Protein AF-W7QRV4-F1 (afdb_monomer_lite)

Secondary structure (DSSP, 8-state):
--TT-B---EEE--STT-GGGTTSEEEEEEE-SS-EEEEEEEEEEEETTEEEEEEEEEEEPP---TTEEEEES-EEETTEEETTEEEEEE--SSSEEEEEEEEEEEETTTTEEEEE--TTEEEE-TTTT-

Foldseek 3Di:
DPPQKDWDDKDALAVVVDPVCRRQWMWTWIDGPPFIKIFIWGFPQDDPNDTDIDTQEIDGDDDADPQKDKDAQAKDALPHTDRQKIAIFGNDLDQWTQGDQWMWGADPVRSYIDIDDSPRMTGGPPPHPD

Radius of gyration: 14.72 Å; chains: 1; bounding box: 38×27×38 Å

Sequence (130 aa):
MFAGYTSKTGACIAHELGREKFCDISISDLRSSDESWILVSKSTGITEKKAQWIVTDQIPYPDVKNGENLHLGSCRINGKFVHTLSAVVSEIDAEWLPAVRWAANVDLSTGTISTINAKGVECLNEGWGI

Organism: NCBI:txid1328313

Structure (mmCIF, N/CA/C/O backbone):
data_AF-W7QRV4-F1
#
_entry.id   AF-W7QRV4-F1
#
loop_
_atom_site.group_PDB
_atom_site.id
_atom_site.type_symbol
_atom_site.label_atom_id
_atom_site.label_alt_id
_atom_site.label_comp_id
_atom_site.label_asym_id
_atom_site.label_entity_id
_atom_site.label_seq_id
_atom_site.pdbx_PDB_ins_code
_atom_site.Cartn_x
_atom_site.Cartn_y
_atom_site.Cartn_z
_atom_site.occupancy
_atom_site.B_iso_or_equiv
_atom_site.auth_seq_id
_atom_site.auth_comp_id
_atom_site.auth_asym_id
_atom_site.auth_atom_id
_atom_site.pdbx_PDB_model_num
ATOM 1 N N . MET A 1 1 ? -3.436 9.493 19.958 1.00 47.09 1 MET A N 1
ATOM 2 C CA . MET A 1 1 ? -2.672 10.339 19.017 1.00 47.09 1 MET A CA 1
ATOM 3 C C . MET A 1 1 ? -1.207 10.026 19.259 1.00 47.09 1 MET A C 1
ATOM 5 O O . MET A 1 1 ? -0.739 10.280 20.361 1.00 47.09 1 MET A O 1
ATOM 9 N N . PHE A 1 2 ? -0.537 9.354 18.323 1.00 55.97 2 PHE A N 1
ATOM 10 C CA . PHE A 1 2 ? 0.880 9.013 18.470 1.00 55.97 2 PHE A CA 1
ATOM 11 C C . PHE A 1 2 ? 1.700 10.293 18.269 1.00 55.97 2 PHE A C 1
ATOM 13 O O . PHE A 1 2 ? 1.713 10.851 17.173 1.00 55.97 2 PHE A O 1
ATOM 20 N N . ALA A 1 3 ? 2.300 10.823 19.336 1.00 67.12 3 ALA A N 1
ATOM 21 C CA . ALA A 1 3 ? 3.135 12.017 19.240 1.00 67.12 3 ALA A CA 1
ATOM 22 C C . ALA A 1 3 ? 4.337 11.733 18.323 1.00 67.12 3 ALA A C 1
ATOM 24 O O . ALA A 1 3 ? 4.961 10.683 18.439 1.00 67.12 3 ALA A O 1
ATOM 25 N N . GLY A 1 4 ? 4.633 12.649 17.397 1.00 77.75 4 GLY A N 1
ATOM 26 C CA . GLY A 1 4 ? 5.752 12.514 16.454 1.00 77.75 4 GLY A CA 1
ATOM 27 C C . GLY A 1 4 ? 5.460 11.713 15.179 1.00 77.75 4 GLY A C 1
ATOM 28 O O . GLY A 1 4 ? 6.347 11.600 14.338 1.00 77.75 4 GLY A O 1
ATOM 29 N N . TYR A 1 5 ? 4.235 11.208 14.994 1.00 80.31 5 TYR A N 1
ATOM 30 C CA . TYR A 1 5 ? 3.827 10.527 13.764 1.00 80.31 5 TYR A CA 1
ATOM 31 C C . TYR A 1 5 ? 2.924 11.397 12.886 1.00 80.31 5 TYR A C 1
ATOM 33 O O . TYR A 1 5 ? 2.063 12.132 13.373 1.00 80.31 5 TYR A O 1
ATOM 41 N N . THR A 1 6 ? 3.090 11.266 11.572 1.00 84.81 6 THR A N 1
ATOM 42 C CA . THR A 1 6 ? 2.285 11.934 10.545 1.00 84.81 6 THR A CA 1
ATOM 43 C C . THR A 1 6 ? 1.846 10.926 9.491 1.00 84.81 6 THR A C 1
ATOM 45 O O . THR A 1 6 ? 2.636 10.080 9.078 1.00 84.81 6 THR A O 1
ATOM 48 N N . SER A 1 7 ? 0.591 11.005 9.056 1.00 80.56 7 SER A N 1
ATOM 49 C CA . SER A 1 7 ? 0.148 10.327 7.835 1.00 80.56 7 SER A CA 1
ATOM 50 C C . SER A 1 7 ? 0.279 11.305 6.675 1.00 80.56 7 SER A C 1
ATOM 52 O O . SER A 1 7 ? -0.054 12.483 6.835 1.00 80.56 7 SER A O 1
ATOM 54 N N . LYS A 1 8 ? 0.813 10.849 5.542 1.00 79.06 8 LYS A N 1
ATOM 55 C CA . LYS A 1 8 ? 1.019 11.676 4.345 1.00 79.06 8 LYS A CA 1
ATOM 56 C C . LYS A 1 8 ? 0.117 11.249 3.194 1.00 79.06 8 LYS A C 1
ATOM 58 O O . LYS A 1 8 ? -0.331 12.107 2.440 1.00 79.06 8 LYS A O 1
ATOM 63 N N . THR A 1 9 ? -0.177 9.959 3.100 1.00 84.94 9 THR A N 1
ATOM 64 C CA . THR A 1 9 ? -0.963 9.357 2.030 1.00 84.94 9 THR A CA 1
ATOM 65 C C . THR A 1 9 ? -1.923 8.329 2.620 1.00 84.94 9 THR A C 1
ATOM 67 O O . THR A 1 9 ? -1.566 7.517 3.474 1.00 84.94 9 THR A O 1
ATOM 70 N N . GLY A 1 10 ? -3.158 8.330 2.134 1.00 88.69 10 GLY A N 1
ATOM 71 C CA . GLY A 1 10 ? -4.150 7.328 2.489 1.00 88.69 10 GLY A CA 1
ATOM 72 C C . GLY A 1 10 ? -5.195 7.192 1.398 1.00 88.69 10 GLY A C 1
ATOM 73 O O . GLY A 1 10 ? -5.475 8.148 0.679 1.00 88.69 10 GLY A O 1
ATOM 74 N N . ALA A 1 11 ? -5.762 5.998 1.284 1.00 89.38 11 ALA A N 1
ATOM 75 C CA . ALA A 1 11 ? -6.797 5.682 0.317 1.00 89.38 11 ALA A CA 1
ATOM 76 C C . ALA A 1 11 ? -7.904 4.857 0.975 1.00 89.38 11 ALA A C 1
ATOM 78 O O . ALA A 1 11 ? -7.651 3.947 1.770 1.00 89.38 11 ALA A O 1
ATOM 79 N N . CYS A 1 12 ? -9.148 5.163 0.618 1.00 89.44 12 CYS A N 1
ATOM 80 C CA . CYS A 1 12 ? -10.272 4.295 0.932 1.00 89.44 12 CYS A CA 1
ATOM 81 C C . CYS A 1 12 ? -10.328 3.134 -0.055 1.00 89.44 12 CYS A C 1
ATOM 83 O O . CYS A 1 12 ? -10.292 3.345 -1.268 1.00 89.44 12 CYS A O 1
ATOM 85 N N . ILE A 1 13 ? -10.545 1.920 0.446 1.00 85.75 13 ILE A N 1
ATOM 86 C CA . ILE A 1 13 ? -10.813 0.760 -0.404 1.00 85.75 13 ILE A CA 1
ATOM 87 C C . ILE A 1 13 ? -12.315 0.735 -0.685 1.00 85.75 13 ILE A C 1
ATOM 89 O O . ILE A 1 13 ? -13.108 0.109 0.016 1.00 85.75 13 ILE A O 1
ATOM 93 N N . ALA A 1 14 ? -12.720 1.541 -1.662 1.00 66.88 14 ALA A N 1
ATOM 94 C CA . ALA A 1 14 ? -14.095 2.016 -1.752 1.00 66.88 14 ALA A CA 1
ATOM 95 C C . ALA A 1 14 ? -14.998 1.184 -2.682 1.00 66.88 14 ALA A C 1
ATOM 97 O O . ALA A 1 14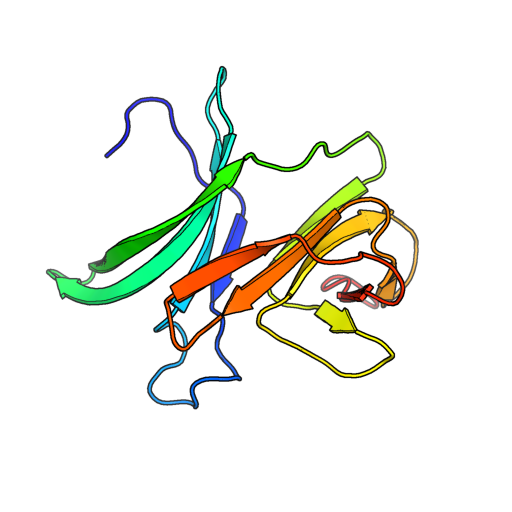 ? -16.207 1.112 -2.473 1.00 66.88 14 ALA A O 1
ATOM 98 N N . HIS A 1 15 ? -14.437 0.558 -3.719 1.00 66.12 15 HIS A N 1
ATOM 99 C CA . HIS A 1 15 ? -15.224 -0.130 -4.753 1.00 66.12 15 HIS A CA 1
ATOM 100 C C . HIS A 1 15 ? -15.547 -1.591 -4.438 1.00 66.12 15 HIS A C 1
ATOM 102 O O . HIS A 1 15 ? -16.599 -2.074 -4.845 1.00 66.12 15 HIS A O 1
ATOM 108 N N . GLU A 1 16 ? -14.710 -2.272 -3.659 1.00 67.56 16 GLU A N 1
ATOM 109 C CA . GLU A 1 16 ? -14.879 -3.706 -3.372 1.00 67.56 16 GLU A CA 1
ATOM 110 C C . GLU A 1 16 ? -15.971 -3.989 -2.322 1.00 67.56 16 GLU A C 1
ATOM 112 O O . GLU A 1 16 ? -16.457 -5.112 -2.215 1.00 67.56 16 GLU A O 1
ATOM 117 N N . LEU A 1 17 ? -16.387 -2.978 -1.546 1.00 69.25 17 LEU A N 1
ATOM 118 C CA . LEU A 1 17 ? -17.358 -3.125 -0.448 1.00 69.25 17 LEU A CA 1
ATOM 119 C C . LEU A 1 17 ? -18.774 -2.622 -0.789 1.00 69.25 17 LEU A C 1
ATOM 121 O O . LEU A 1 17 ? -19.708 -2.835 -0.012 1.00 69.25 17 LEU A O 1
ATOM 125 N N . GLY A 1 18 ? -18.949 -1.979 -1.949 1.00 72.44 18 GLY A N 1
ATOM 126 C CA . GLY A 1 18 ? -20.201 -1.339 -2.363 1.00 72.44 18 GLY A CA 1
ATOM 127 C C . GLY A 1 18 ? -20.377 0.092 -1.833 1.00 72.44 18 GLY A C 1
ATOM 128 O O . GLY A 1 18 ? -19.709 0.524 -0.897 1.00 72.44 18 GLY A O 1
ATOM 129 N N . ARG A 1 19 ? -21.298 0.854 -2.447 1.00 71.06 19 ARG A N 1
ATOM 130 C CA . ARG A 1 19 ? -21.460 2.309 -2.217 1.00 71.06 19 ARG A CA 1
ATOM 131 C C . ARG A 1 19 ? -21.776 2.706 -0.772 1.00 71.06 19 ARG A C 1
ATOM 133 O O . ARG A 1 19 ? -21.391 3.792 -0.363 1.00 71.06 19 ARG A O 1
ATOM 140 N N . GLU A 1 20 ? -22.464 1.861 -0.010 1.00 74.44 20 GLU A N 1
ATOM 141 C CA . GLU A 1 20 ? -22.813 2.166 1.389 1.00 74.44 20 GLU A CA 1
ATOM 142 C C . GLU A 1 20 ? -21.640 1.989 2.359 1.00 74.44 20 GLU A C 1
ATOM 144 O O . GLU A 1 20 ? -21.656 2.548 3.449 1.00 74.44 20 GLU A O 1
ATOM 149 N N . LYS A 1 21 ? -20.614 1.242 1.941 1.00 76.31 21 LYS A N 1
ATOM 150 C CA . LYS A 1 21 ? -19.396 0.939 2.706 1.00 76.31 21 LYS A CA 1
ATOM 151 C C . LYS A 1 21 ? -18.169 1.599 2.081 1.00 76.31 21 LYS A C 1
ATOM 153 O O . LYS A 1 21 ? -17.033 1.147 2.234 1.00 76.31 21 LYS A O 1
ATOM 158 N N . PHE A 1 22 ? -18.421 2.654 1.310 1.00 72.00 22 PHE A N 1
ATOM 159 C CA . PHE A 1 22 ? -17.412 3.458 0.648 1.00 72.00 22 PHE A CA 1
ATOM 160 C C . PHE A 1 22 ? -16.577 4.128 1.748 1.00 72.00 22 PHE A C 1
ATOM 162 O O . PHE A 1 22 ? -17.071 5.027 2.419 1.00 72.00 22 PHE A O 1
ATOM 169 N N . CYS A 1 23 ? -15.347 3.648 1.963 1.00 83.44 23 CYS A N 1
ATOM 170 C CA . CYS A 1 23 ? -14.481 3.967 3.112 1.00 83.44 23 CYS A CA 1
ATOM 171 C C . CYS A 1 23 ? -14.761 3.204 4.425 1.00 83.44 23 CYS A C 1
ATOM 173 O O . CYS A 1 23 ? -14.404 3.693 5.491 1.00 83.44 23 CYS A O 1
ATOM 175 N N . ASP A 1 24 ? -15.316 1.992 4.402 1.00 88.94 24 ASP A N 1
ATOM 176 C CA . ASP A 1 24 ? -15.325 1.151 5.614 1.00 88.94 24 ASP A CA 1
ATOM 177 C C . ASP A 1 24 ? -13.926 0.632 5.965 1.00 88.94 24 ASP A C 1
ATOM 179 O O . ASP A 1 24 ? -13.625 0.408 7.136 1.00 88.94 24 ASP A O 1
ATOM 183 N N . ILE A 1 25 ? -13.073 0.443 4.956 1.00 91.88 25 ILE A N 1
ATOM 184 C CA . ILE A 1 25 ? -11.678 0.031 5.108 1.00 91.88 25 ILE A CA 1
ATOM 185 C C . ILE A 1 25 ? -10.794 1.035 4.368 1.00 91.88 25 ILE A C 1
ATOM 187 O O . ILE A 1 25 ? -11.109 1.469 3.256 1.00 91.88 25 ILE A O 1
ATOM 191 N N . SER A 1 26 ? -9.686 1.410 4.993 1.00 92.75 26 SER A N 1
ATOM 192 C CA . SER A 1 26 ? -8.665 2.272 4.411 1.00 92.75 26 SER A CA 1
ATOM 193 C C . SER A 1 26 ? -7.278 1.678 4.585 1.00 92.75 26 SER A C 1
ATOM 195 O O . SER A 1 26 ? -7.025 0.873 5.484 1.00 92.75 26 SER A O 1
ATOM 197 N N . ILE A 1 27 ? -6.387 2.098 3.697 1.00 94.25 27 ILE A N 1
ATOM 198 C CA . ILE A 1 27 ? -4.955 1.864 3.786 1.00 94.25 27 ILE A CA 1
ATOM 199 C C . ILE A 1 27 ? -4.250 3.216 3.832 1.00 94.25 27 ILE A C 1
ATOM 201 O O . ILE A 1 27 ? -4.590 4.124 3.072 1.00 94.25 27 ILE A O 1
ATOM 205 N N . SER A 1 28 ? -3.291 3.376 4.731 1.00 94.25 28 SER A N 1
ATOM 206 C CA . SER A 1 28 ? -2.542 4.624 4.876 1.00 94.25 28 SER A CA 1
ATOM 207 C C . SER A 1 28 ? -1.104 4.371 5.279 1.00 94.25 28 SER A C 1
ATOM 209 O O . SER A 1 28 ? -0.752 3.288 5.747 1.00 94.25 28 SER A O 1
ATOM 211 N N . ASP A 1 29 ? -0.265 5.384 5.107 1.00 94.19 29 ASP A N 1
ATOM 212 C CA . ASP A 1 29 ? 1.039 5.412 5.742 1.00 94.19 29 ASP A CA 1
ATOM 213 C C . ASP A 1 29 ? 0.993 6.159 7.082 1.00 94.19 29 ASP A C 1
ATOM 215 O O . ASP A 1 29 ? 0.174 7.051 7.324 1.00 94.19 29 ASP A O 1
ATOM 219 N N . LEU A 1 30 ? 1.903 5.784 7.972 1.00 93.12 30 LEU A N 1
ATOM 220 C CA . LEU A 1 30 ? 2.170 6.482 9.219 1.00 93.12 30 LEU A CA 1
ATOM 221 C C . LEU A 1 30 ? 3.685 6.580 9.383 1.00 93.12 30 LEU A C 1
ATOM 223 O O . LEU A 1 30 ? 4.355 5.558 9.479 1.00 93.12 30 LEU A O 1
ATOM 227 N N . ARG A 1 31 ? 4.230 7.797 9.405 1.00 90.75 31 ARG A N 1
ATOM 228 C CA . ARG A 1 31 ? 5.677 8.052 9.409 1.00 90.75 31 ARG A CA 1
ATOM 229 C C . ARG A 1 31 ? 6.110 8.902 10.597 1.00 90.75 31 ARG A C 1
ATOM 231 O O . ARG A 1 31 ? 5.457 9.901 10.901 1.00 90.75 31 ARG A O 1
ATOM 238 N N . SER A 1 32 ? 7.236 8.547 11.201 1.00 89.12 32 SER A N 1
ATOM 239 C CA . SER A 1 32 ? 8.026 9.366 12.128 1.00 89.12 32 SER A CA 1
ATOM 240 C C . SER A 1 32 ? 9.478 9.474 11.629 1.00 89.12 32 SER A C 1
ATOM 242 O O . SER A 1 32 ? 9.772 9.080 10.498 1.00 89.12 32 SER A O 1
ATOM 244 N N . SER A 1 33 ? 10.381 10.043 12.436 1.00 85.75 33 SER A N 1
ATOM 245 C CA . SER A 1 33 ? 11.820 10.062 12.128 1.00 85.75 33 SER A CA 1
ATOM 246 C C . SER A 1 33 ? 12.463 8.679 12.185 1.00 85.75 33 SER A C 1
ATOM 248 O O . SER A 1 33 ? 13.424 8.435 11.461 1.00 85.75 33 SER A O 1
ATOM 250 N N . ASP A 1 34 ? 11.931 7.796 13.032 1.00 86.69 34 ASP A N 1
ATOM 251 C CA . ASP A 1 34 ? 12.602 6.551 13.413 1.00 86.69 34 ASP A CA 1
ATOM 252 C C . ASP A 1 34 ? 11.904 5.332 12.806 1.00 86.69 34 ASP A C 1
ATOM 254 O O . ASP A 1 34 ? 12.545 4.332 12.487 1.00 86.69 34 ASP A O 1
ATOM 258 N N . GLU A 1 35 ? 10.587 5.419 12.612 1.00 89.38 35 GLU A N 1
ATOM 259 C CA . GLU A 1 35 ? 9.766 4.307 12.151 1.00 89.38 35 GLU A CA 1
ATOM 260 C C . GLU A 1 35 ? 8.695 4.770 11.169 1.00 89.38 35 GLU A C 1
ATOM 262 O O . GLU A 1 35 ? 8.140 5.868 11.257 1.00 89.38 35 GLU A O 1
ATOM 267 N N . SER A 1 36 ? 8.372 3.906 10.215 1.00 93.62 36 SER A N 1
ATOM 268 C CA . SER A 1 36 ? 7.273 4.124 9.285 1.00 93.62 36 SER A CA 1
ATOM 269 C C . SER A 1 36 ? 6.523 2.821 9.050 1.00 93.62 36 SER A C 1
ATOM 271 O O . SER A 1 36 ? 7.125 1.751 8.946 1.00 93.62 36 SER A O 1
ATOM 273 N N . TRP A 1 37 ? 5.205 2.926 8.926 1.00 95.88 37 TRP A N 1
ATOM 274 C CA . TRP A 1 37 ? 4.284 1.801 8.826 1.00 95.88 37 TRP A CA 1
ATOM 275 C C . TRP A 1 37 ? 3.274 2.018 7.701 1.00 95.88 37 TRP A C 1
ATOM 277 O O . TRP A 1 37 ? 2.904 3.154 7.399 1.00 95.88 37 TRP A O 1
ATOM 287 N N . ILE A 1 38 ? 2.805 0.918 7.117 1.00 96.38 38 ILE A N 1
ATOM 288 C CA . ILE A 1 38 ? 1.549 0.865 6.369 1.00 96.38 38 ILE A CA 1
ATOM 289 C C . ILE A 1 38 ? 0.490 0.310 7.305 1.00 96.38 38 ILE A C 1
ATOM 291 O O . ILE A 1 38 ? 0.705 -0.731 7.925 1.00 96.38 38 ILE A O 1
ATOM 295 N N . LEU A 1 39 ? -0.641 0.996 7.396 1.00 96.31 39 LEU A N 1
ATOM 296 C CA . LEU A 1 39 ? -1.748 0.642 8.270 1.00 96.31 39 LEU A CA 1
ATOM 297 C C . LEU A 1 39 ? -2.958 0.244 7.438 1.00 96.31 39 LEU A C 1
ATOM 299 O O . LEU A 1 39 ? -3.295 0.926 6.471 1.00 96.31 39 LEU A O 1
ATOM 303 N N . VAL A 1 40 ? -3.653 -0.804 7.870 1.00 96.19 40 VAL A N 1
ATOM 304 C CA . VAL A 1 40 ? -5.043 -1.053 7.485 1.00 96.19 40 VAL A CA 1
ATOM 305 C C . VAL A 1 40 ? -5.923 -0.592 8.629 1.00 96.19 40 VAL A C 1
ATOM 307 O O . VAL A 1 40 ? -5.679 -0.927 9.788 1.00 96.19 40 VAL A O 1
ATOM 310 N N . SER A 1 41 ? -6.936 0.202 8.312 1.00 95.12 41 SER A N 1
ATOM 311 C CA . SER A 1 41 ? -7.880 0.704 9.303 1.00 95.12 41 SER A CA 1
ATOM 312 C C . SER A 1 41 ? -9.312 0.437 8.883 1.00 95.12 41 SER A C 1
ATOM 314 O O . SER A 1 41 ? -9.661 0.544 7.709 1.00 95.12 41 SER A O 1
ATOM 316 N N . LYS A 1 42 ? -10.162 0.147 9.866 1.00 93.56 42 LYS A N 1
ATOM 317 C CA . LYS A 1 42 ? -11.599 -0.034 9.689 1.00 93.56 42 LYS A CA 1
ATOM 318 C C . LYS A 1 42 ? -12.370 1.094 10.361 1.00 93.56 42 LYS A C 1
ATOM 320 O O . LYS A 1 42 ? -12.074 1.451 11.502 1.00 93.56 42 LYS A O 1
ATOM 325 N N . SER A 1 43 ? -13.361 1.637 9.665 1.00 91.25 43 SER A N 1
ATOM 326 C CA . SER A 1 43 ? -14.271 2.640 10.211 1.00 91.25 43 SER A CA 1
ATOM 327 C C . SER A 1 43 ? -15.111 2.029 11.333 1.00 91.25 43 SER A C 1
ATOM 329 O O . SER A 1 43 ? -15.672 0.939 11.197 1.00 91.25 43 SER A O 1
ATOM 331 N N . THR A 1 44 ? -15.200 2.730 12.458 1.00 91.00 44 THR A N 1
ATOM 332 C CA . THR A 1 44 ? -16.063 2.379 13.598 1.00 91.00 44 THR A CA 1
ATOM 333 C C . THR A 1 44 ? -17.235 3.349 13.748 1.00 91.00 44 THR A C 1
ATOM 335 O O . THR A 1 44 ? -17.960 3.305 14.741 1.00 91.00 44 THR A O 1
ATOM 338 N N . GLY A 1 45 ? -17.449 4.202 12.742 1.00 86.75 45 GLY A N 1
ATOM 339 C CA . GLY A 1 45 ? -18.525 5.184 12.692 1.00 86.75 45 GLY A CA 1
ATOM 340 C C . GLY A 1 45 ? -18.021 6.619 12.807 1.00 86.75 45 GLY A C 1
ATOM 341 O O . GLY A 1 45 ? -16.873 6.935 12.500 1.00 86.75 45 GLY A O 1
ATOM 342 N N . ILE A 1 46 ? -18.911 7.519 13.216 1.00 86.94 46 ILE A N 1
ATOM 343 C CA . ILE A 1 46 ? -18.634 8.953 13.320 1.00 86.94 46 ILE A CA 1
ATOM 344 C C . ILE A 1 46 ? -18.988 9.414 14.730 1.00 86.94 46 ILE A C 1
ATOM 346 O O . ILE A 1 46 ? -20.119 9.237 15.177 1.00 86.94 46 ILE A O 1
ATOM 350 N N . THR A 1 47 ? -18.043 10.082 15.388 1.00 90.06 47 THR A N 1
ATOM 351 C CA . THR A 1 47 ? -18.245 10.732 16.690 1.00 90.06 47 THR A CA 1
ATOM 352 C C . THR A 1 47 ? -17.944 12.213 16.537 1.00 90.06 47 THR A C 1
ATOM 354 O O . THR A 1 47 ? -16.879 12.572 16.042 1.00 90.06 47 THR A O 1
ATO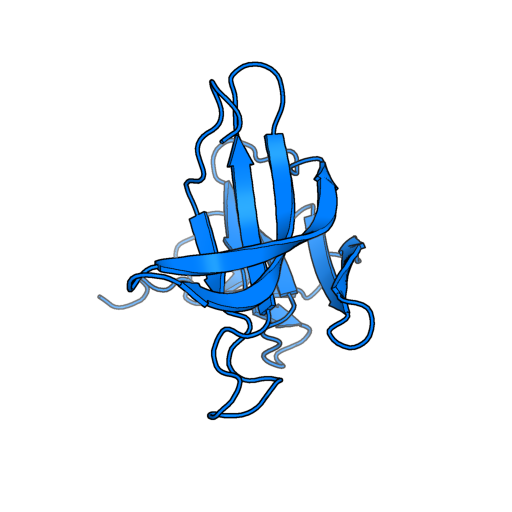M 357 N N . GLU A 1 48 ? -18.883 13.085 16.916 1.00 86.38 48 GLU A N 1
ATOM 358 C CA . GLU A 1 48 ? -18.707 14.549 16.873 1.00 86.38 48 GLU A CA 1
ATOM 359 C C . GLU A 1 48 ? -18.177 15.075 15.521 1.00 86.38 48 GLU A C 1
ATOM 361 O O . GLU A 1 48 ? -17.273 15.908 15.459 1.00 86.38 48 GLU A O 1
ATOM 366 N N . LYS A 1 49 ? -18.746 14.576 14.412 1.00 86.75 49 LYS A N 1
ATOM 367 C CA . LYS A 1 49 ? -18.354 14.900 13.020 1.00 86.75 49 LYS A CA 1
ATOM 368 C C . LYS A 1 49 ? -16.954 14.425 12.608 1.00 86.75 49 LYS A C 1
ATOM 370 O O . LYS A 1 49 ? -16.468 14.817 11.550 1.00 86.75 49 LYS A O 1
ATOM 375 N N . LYS A 1 50 ? -16.310 13.573 13.403 1.00 83.00 50 LYS A N 1
ATOM 376 C CA . LYS A 1 50 ? -15.024 12.955 13.072 1.00 83.00 50 LYS A CA 1
ATOM 377 C C . LYS A 1 50 ? -15.221 11.472 12.810 1.00 83.00 50 LYS A C 1
ATOM 379 O O . LYS A 1 50 ? -15.749 10.764 13.670 1.00 83.00 50 LYS A O 1
ATOM 384 N N . ALA A 1 51 ? -14.773 11.016 11.643 1.00 84.50 51 ALA A N 1
ATOM 385 C CA . ALA A 1 51 ? -14.695 9.593 11.349 1.00 84.50 51 ALA A CA 1
ATOM 386 C C . ALA A 1 51 ? -13.766 8.918 12.367 1.00 84.50 51 ALA A C 1
ATOM 388 O O . ALA A 1 51 ? -12.667 9.406 12.639 1.00 84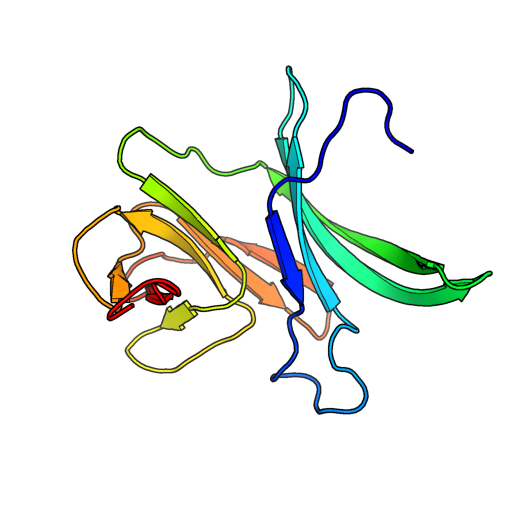.50 51 ALA A O 1
ATOM 389 N N . GLN A 1 52 ? -14.247 7.833 12.956 1.00 89.31 52 GLN A N 1
ATOM 390 C CA . GLN A 1 52 ? -13.512 7.018 13.907 1.00 89.31 52 GLN A CA 1
ATOM 391 C C . GLN A 1 52 ? -12.993 5.783 13.192 1.00 89.31 52 GLN A C 1
ATOM 393 O O . GLN A 1 52 ? -13.699 5.168 12.395 1.00 89.31 52 GLN A O 1
ATOM 398 N N . TRP A 1 53 ? -11.749 5.433 13.490 1.00 90.94 53 TRP A N 1
ATOM 399 C CA . TRP A 1 53 ? -11.047 4.345 12.835 1.00 90.94 53 TRP A CA 1
ATOM 400 C C . TRP A 1 53 ? -10.310 3.517 13.873 1.00 90.94 53 TRP A C 1
ATOM 402 O O . TRP A 1 53 ? -9.735 4.062 14.817 1.00 90.94 53 TRP A O 1
ATOM 412 N N . ILE A 1 54 ? -10.311 2.204 13.680 1.00 94.00 54 ILE A N 1
ATOM 413 C CA . ILE A 1 54 ? -9.458 1.272 14.411 1.00 94.00 54 ILE A CA 1
ATOM 414 C C . ILE A 1 54 ? -8.442 0.673 13.443 1.00 94.00 54 ILE A C 1
ATOM 416 O O . ILE A 1 54 ? -8.815 0.249 12.352 1.00 94.00 54 ILE A O 1
ATOM 420 N N . VAL A 1 55 ? -7.168 0.646 13.836 1.00 95.69 55 VAL A N 1
ATOM 421 C CA . VAL A 1 55 ? -6.128 -0.061 13.079 1.00 95.69 55 VAL A CA 1
ATOM 422 C C . VAL A 1 55 ? -6.367 -1.558 13.251 1.00 95.69 55 VAL A C 1
ATOM 424 O O . VAL A 1 55 ? -6.427 -2.044 14.380 1.00 95.69 55 VAL A O 1
ATOM 427 N N . THR A 1 56 ? -6.551 -2.270 12.144 1.00 96.75 56 THR A N 1
ATOM 428 C CA . THR A 1 56 ? -6.793 -3.719 12.136 1.00 96.75 56 THR A CA 1
ATOM 429 C C . THR A 1 56 ? -5.532 -4.512 11.846 1.00 96.75 56 THR A C 1
ATOM 431 O O . THR A 1 56 ? -5.426 -5.645 12.302 1.00 96.75 56 THR A O 1
ATOM 434 N N . ASP A 1 57 ? -4.582 -3.920 11.122 1.00 97.81 57 ASP A N 1
ATOM 435 C CA . ASP A 1 57 ? -3.297 -4.541 10.825 1.00 97.81 57 ASP A CA 1
ATOM 436 C C . ASP A 1 57 ? -2.249 -3.495 10.424 1.00 97.81 57 ASP A C 1
ATOM 438 O O . ASP A 1 57 ? -2.586 -2.363 10.056 1.00 97.81 57 ASP A O 1
ATOM 442 N N . GLN A 1 58 ? -0.976 -3.879 10.478 1.00 96.88 58 GLN A N 1
ATOM 443 C CA . GLN A 1 58 ? 0.138 -3.051 10.040 1.00 96.88 58 GLN A CA 1
ATOM 444 C C . GLN A 1 58 ? 1.314 -3.878 9.524 1.00 96.88 58 GLN A C 1
ATOM 446 O O . GLN A 1 58 ? 1.627 -4.947 10.043 1.00 96.88 58 GLN A O 1
ATOM 451 N N . ILE A 1 59 ? 2.043 -3.321 8.560 1.00 97.25 59 ILE A N 1
ATOM 452 C CA . ILE A 1 59 ? 3.335 -3.851 8.108 1.00 97.25 59 ILE A CA 1
ATOM 453 C C . ILE A 1 59 ? 4.370 -2.730 8.015 1.00 97.25 59 ILE A C 1
ATOM 455 O O . ILE A 1 59 ? 3.990 -1.560 7.893 1.00 97.25 59 ILE A O 1
ATOM 459 N N . PRO A 1 60 ? 5.675 -3.050 8.071 1.00 96.25 60 PRO A N 1
ATOM 460 C CA . PRO A 1 60 ? 6.720 -2.053 7.885 1.00 96.25 60 PRO A CA 1
ATOM 461 C C . PRO A 1 60 ? 6.545 -1.295 6.567 1.00 96.25 60 PRO A C 1
ATOM 463 O O . PRO A 1 60 ? 6.178 -1.882 5.544 1.00 96.25 60 PRO A O 1
ATOM 466 N N . TYR A 1 61 ? 6.819 0.008 6.590 1.00 95.25 61 TYR A N 1
ATOM 467 C CA . TYR A 1 61 ? 6.830 0.823 5.379 1.00 95.25 61 TYR A CA 1
ATOM 468 C C . TYR A 1 61 ? 7.877 0.280 4.389 1.00 95.25 61 TYR A C 1
ATOM 470 O O . TYR A 1 61 ? 8.996 -0.039 4.804 1.00 95.25 61 TYR A O 1
ATOM 478 N N . PRO A 1 62 ? 7.540 0.136 3.095 1.00 95.38 62 PRO A N 1
ATOM 479 C CA . PRO A 1 62 ? 8.462 -0.437 2.125 1.00 95.38 62 PRO A CA 1
ATOM 480 C C . PRO A 1 62 ? 9.653 0.486 1.855 1.00 95.38 62 PRO A C 1
ATOM 482 O O . PRO A 1 62 ? 9.540 1.706 1.923 1.00 95.38 62 PRO A O 1
ATOM 485 N N . ASP A 1 63 ? 10.792 -0.094 1.480 1.00 93.44 63 ASP A N 1
ATOM 486 C CA . ASP A 1 63 ? 11.932 0.678 0.978 1.00 93.44 63 ASP A CA 1
ATOM 487 C C . ASP A 1 63 ? 11.551 1.364 -0.348 1.00 93.44 63 ASP A C 1
ATOM 489 O O . ASP A 1 63 ? 11.364 0.697 -1.370 1.00 93.44 63 ASP A O 1
ATOM 493 N N . VAL A 1 64 ? 11.393 2.689 -0.321 1.00 93.69 64 VAL A N 1
ATOM 494 C CA . VAL A 1 64 ? 11.092 3.524 -1.495 1.00 93.69 64 VAL A CA 1
ATOM 495 C C . VAL A 1 64 ? 12.352 4.296 -1.855 1.00 93.69 64 VAL A C 1
ATOM 497 O O . VAL A 1 64 ? 12.841 5.090 -1.050 1.00 93.69 64 VAL A O 1
ATOM 500 N N . LYS A 1 65 ? 12.889 4.062 -3.056 1.00 94.75 65 LYS A N 1
ATOM 501 C CA . LYS A 1 65 ? 14.130 4.704 -3.511 1.00 94.75 65 LYS A CA 1
ATOM 502 C C . LYS A 1 65 ? 13.841 5.957 -4.332 1.00 94.75 65 LYS A C 1
ATOM 504 O O . LYS A 1 65 ? 12.710 6.218 -4.722 1.00 94.75 65 LYS A O 1
ATOM 509 N N . ASN A 1 66 ? 14.890 6.723 -4.624 1.00 93.56 66 ASN A N 1
ATOM 510 C CA . ASN A 1 66 ? 14.792 7.857 -5.542 1.00 93.56 66 ASN A CA 1
ATOM 511 C C . ASN A 1 66 ? 14.253 7.401 -6.910 1.00 93.56 66 ASN A C 1
ATOM 513 O O . ASN A 1 66 ? 14.753 6.417 -7.461 1.00 93.56 66 ASN A O 1
ATOM 517 N N . GLY A 1 67 ? 13.279 8.137 -7.453 1.00 93.44 67 GLY A N 1
ATOM 518 C CA . GLY A 1 67 ? 12.583 7.782 -8.696 1.00 93.44 67 GLY A CA 1
ATOM 519 C C . GLY A 1 67 ? 11.456 6.761 -8.512 1.00 93.44 67 GLY A C 1
ATOM 520 O O . GLY A 1 67 ? 11.031 6.131 -9.481 1.00 93.44 67 GLY A O 1
ATOM 521 N N . GLU A 1 68 ? 11.003 6.541 -7.276 1.00 95.56 68 GLU A N 1
ATOM 522 C CA . GLU A 1 68 ? 9.894 5.647 -6.953 1.00 95.56 68 GLU A CA 1
ATOM 523 C C . GLU A 1 68 ? 8.917 6.303 -5.990 1.00 95.56 68 GLU A C 1
ATOM 525 O O . GLU A 1 68 ? 9.305 7.112 -5.150 1.00 95.56 68 GLU A O 1
ATOM 530 N N . ASN A 1 69 ? 7.662 5.864 -6.051 1.00 93.31 69 ASN A N 1
ATOM 531 C CA . ASN A 1 69 ? 6.615 6.299 -5.139 1.00 93.31 69 ASN A CA 1
ATOM 532 C C . ASN A 1 69 ? 5.793 5.134 -4.615 1.00 93.31 69 ASN A C 1
ATOM 534 O O . ASN A 1 69 ? 5.615 4.114 -5.279 1.00 93.31 69 ASN A O 1
ATOM 538 N N . LEU A 1 70 ? 5.236 5.324 -3.422 1.00 94.69 70 LEU A N 1
ATOM 539 C CA . LEU A 1 70 ? 4.211 4.449 -2.873 1.00 94.69 70 LEU A CA 1
ATOM 540 C C . LEU A 1 70 ? 2.834 4.896 -3.378 1.00 94.69 70 LEU A C 1
ATOM 542 O O . LEU A 1 70 ? 2.404 6.011 -3.089 1.00 94.69 70 LEU A O 1
ATOM 546 N N . HIS A 1 71 ? 2.134 4.004 -4.073 1.00 94.94 71 HIS A N 1
ATOM 547 C CA . HIS A 1 71 ? 0.744 4.180 -4.485 1.00 94.94 71 HIS A CA 1
ATOM 548 C C . HIS A 1 71 ? -0.160 3.257 -3.667 1.00 94.94 71 HIS A C 1
ATOM 550 O O . HIS A 1 71 ? 0.167 2.087 -3.442 1.00 94.94 71 HIS A O 1
ATOM 556 N N . LEU A 1 72 ? -1.303 3.790 -3.231 1.00 93.81 72 LEU A N 1
ATOM 557 C CA . LEU A 1 72 ? -2.263 3.094 -2.379 1.00 93.81 72 LEU A CA 1
ATOM 558 C C . LEU A 1 72 ? -3.634 3.019 -3.063 1.00 93.81 72 LEU A C 1
ATOM 560 O O . LEU A 1 72 ? -4.206 4.050 -3.399 1.00 93.81 72 LEU A O 1
ATOM 564 N N . GLY A 1 73 ? -4.182 1.815 -3.238 1.00 86.25 73 GLY A N 1
ATOM 565 C CA . GLY A 1 73 ? -5.599 1.590 -3.564 1.00 86.25 73 GLY A CA 1
ATOM 566 C C . GLY A 1 73 ? -6.046 1.822 -5.016 1.00 86.25 73 GLY A C 1
ATOM 567 O O . GLY A 1 73 ? -7.176 1.469 -5.361 1.00 86.25 73 GLY A O 1
ATOM 568 N N . SER A 1 74 ? -5.180 2.355 -5.880 1.00 89.81 74 SER A N 1
ATOM 569 C CA . SER A 1 74 ? -5.466 2.614 -7.301 1.00 89.81 74 SER A CA 1
ATOM 570 C C . SER A 1 74 ? -4.561 1.777 -8.208 1.00 89.81 74 SER A C 1
ATOM 572 O O . SER A 1 74 ? -3.775 2.316 -8.988 1.00 89.81 74 SER A O 1
ATOM 574 N N . CYS A 1 75 ? -4.622 0.449 -8.084 1.00 94.94 75 CYS A N 1
ATOM 575 C CA . CYS A 1 75 ? -3.738 -0.456 -8.818 1.00 94.94 75 CYS A CA 1
ATOM 576 C C . CYS A 1 75 ? -4.497 -1.553 -9.571 1.00 94.94 75 CYS A C 1
ATOM 578 O O . CYS A 1 75 ? -5.666 -1.843 -9.323 1.00 94.94 75 CYS A O 1
ATOM 580 N N . ARG A 1 76 ? -3.807 -2.178 -10.521 1.00 96.12 76 ARG A N 1
ATOM 581 C CA . ARG A 1 76 ? -4.256 -3.342 -11.276 1.00 96.12 76 ARG A CA 1
ATOM 582 C C . ARG A 1 76 ? -3.214 -4.446 -11.200 1.00 96.12 76 ARG A C 1
ATOM 584 O O . ARG A 1 76 ? -2.029 -4.172 -11.042 1.00 96.12 76 ARG A O 1
ATOM 591 N N . ILE A 1 77 ? -3.651 -5.688 -11.359 1.00 96.25 77 ILE A N 1
ATOM 592 C CA . ILE A 1 77 ? -2.765 -6.839 -11.534 1.00 96.25 77 ILE A CA 1
ATOM 593 C C . ILE A 1 77 ? -3.160 -7.587 -12.800 1.00 96.25 77 ILE A C 1
ATOM 595 O O . ILE A 1 77 ? -4.325 -7.945 -12.985 1.00 96.25 77 ILE A O 1
ATOM 599 N N . ASN A 1 78 ? -2.199 -7.785 -13.703 1.00 94.56 78 ASN A N 1
ATOM 600 C CA . ASN A 1 78 ? -2.422 -8.399 -15.015 1.00 94.56 78 ASN A CA 1
ATOM 601 C C . ASN A 1 78 ? -3.600 -7.751 -15.776 1.00 94.56 78 ASN A C 1
ATOM 603 O O . ASN A 1 78 ? -4.451 -8.441 -16.334 1.00 94.56 78 ASN A O 1
ATOM 607 N N . GLY A 1 79 ? -3.686 -6.415 -15.738 1.00 92.88 79 GLY A N 1
ATOM 608 C CA . GLY A 1 79 ? -4.725 -5.634 -16.420 1.00 92.88 79 GLY A CA 1
ATOM 609 C C . GLY A 1 79 ? -6.070 -5.523 -15.690 1.00 92.88 79 GLY A C 1
ATOM 610 O O . GLY A 1 79 ? -6.904 -4.717 -16.094 1.00 92.88 79 GLY A O 1
ATOM 611 N N . LYS A 1 80 ? -6.297 -6.272 -14.603 1.00 93.69 80 LYS A N 1
ATOM 612 C CA . LYS A 1 80 ? -7.536 -6.193 -13.816 1.00 93.69 80 LYS A CA 1
ATOM 613 C C . LYS A 1 80 ? -7.377 -5.212 -12.661 1.00 93.69 80 LYS A C 1
ATOM 615 O O . LYS A 1 80 ? -6.494 -5.406 -11.831 1.00 93.69 80 LYS A O 1
ATOM 620 N N . PHE A 1 81 ? -8.243 -4.201 -12.591 1.00 91.94 81 PHE A N 1
ATOM 621 C CA . PHE A 1 81 ? -8.268 -3.249 -11.479 1.00 91.94 81 PHE A CA 1
ATOM 622 C C . PHE A 1 81 ? -8.591 -3.960 -10.158 1.00 91.94 81 PHE A C 1
ATOM 624 O O . PHE A 1 81 ? -9.490 -4.802 -10.116 1.00 91.94 81 PHE A O 1
ATOM 631 N N . VAL A 1 82 ? -7.843 -3.638 -9.103 1.00 91.75 82 VAL A N 1
ATOM 632 C CA . VAL A 1 82 ? -8.000 -4.204 -7.761 1.00 91.75 82 VAL A CA 1
ATOM 633 C C . VAL A 1 82 ? -7.729 -3.111 -6.728 1.00 91.75 82 VAL A C 1
ATOM 635 O O . VAL A 1 82 ? -6.589 -2.695 -6.525 1.00 91.75 82 VAL A O 1
ATOM 638 N N . HIS A 1 83 ? -8.777 -2.669 -6.033 1.00 89.19 83 HIS A N 1
ATOM 639 C CA . HIS A 1 83 ? -8.674 -1.546 -5.091 1.00 89.19 83 HIS A CA 1
ATOM 640 C C . HIS A 1 83 ? -7.975 -1.901 -3.772 1.00 89.19 83 HIS A C 1
ATOM 642 O O . HIS A 1 83 ? -7.645 -1.020 -2.985 1.00 89.19 83 HIS A O 1
ATOM 648 N N . THR A 1 84 ? -7.775 -3.189 -3.495 1.00 94.25 84 THR A N 1
ATOM 649 C CA . THR A 1 84 ? -7.059 -3.670 -2.304 1.00 94.25 84 THR A CA 1
ATOM 650 C C . THR A 1 84 ? -5.546 -3.686 -2.481 1.00 94.25 84 THR A C 1
ATOM 652 O O . THR A 1 84 ? -4.834 -4.006 -1.528 1.00 94.25 84 THR A O 1
ATOM 655 N N . LEU A 1 85 ? -5.055 -3.381 -3.687 1.00 95.69 85 LEU A N 1
ATOM 656 C CA . LEU A 1 85 ? -3.636 -3.396 -3.999 1.00 95.69 85 LEU A CA 1
ATOM 657 C C . LEU A 1 85 ? -2.977 -2.047 -3.736 1.00 95.69 85 LEU A C 1
ATOM 659 O O . LEU A 1 85 ? -3.505 -0.984 -4.059 1.00 95.69 85 LEU A O 1
ATOM 663 N N . SER A 1 86 ? -1.760 -2.141 -3.224 1.00 96.12 86 SER A N 1
ATOM 664 C CA . SER A 1 86 ? -0.822 -1.038 -3.066 1.00 96.12 86 SER A CA 1
ATOM 665 C C . SER A 1 86 ? 0.540 -1.487 -3.563 1.00 96.12 86 SER A C 1
ATOM 667 O O . SER A 1 86 ? 0.886 -2.663 -3.432 1.00 96.12 86 SER A O 1
ATOM 669 N N . ALA A 1 87 ? 1.330 -0.574 -4.116 1.00 97.44 87 ALA A N 1
ATOM 670 C CA . ALA A 1 87 ? 2.652 -0.916 -4.620 1.00 97.44 87 ALA A CA 1
ATOM 671 C C . ALA A 1 87 ? 3.634 0.250 -4.548 1.00 97.44 87 ALA A C 1
ATOM 673 O O . ALA A 1 87 ? 3.247 1.417 -4.557 1.00 97.44 87 ALA A O 1
ATOM 674 N N . VAL A 1 88 ? 4.920 -0.096 -4.523 1.00 97.44 88 VAL A N 1
ATOM 675 C CA . VAL A 1 88 ? 5.989 0.842 -4.859 1.00 97.44 88 VAL A CA 1
ATOM 676 C C . VAL A 1 88 ? 6.193 0.762 -6.362 1.00 97.44 88 VAL A C 1
ATOM 678 O O . VAL A 1 88 ? 6.486 -0.317 -6.887 1.00 97.44 88 VAL A O 1
ATOM 681 N N . VAL A 1 89 ? 6.024 1.889 -7.040 1.00 97.00 89 VAL A N 1
ATOM 682 C CA . VAL A 1 89 ? 6.069 1.997 -8.499 1.00 97.00 89 VAL A CA 1
ATOM 683 C C . VAL A 1 89 ? 7.203 2.906 -8.947 1.00 97.00 89 VAL A C 1
ATOM 685 O O . VAL A 1 89 ? 7.613 3.801 -8.208 1.00 97.00 89 VAL A O 1
ATOM 688 N N . SER A 1 90 ? 7.706 2.681 -10.159 1.00 95.25 90 SER A N 1
ATOM 689 C CA . SER A 1 90 ? 8.646 3.607 -10.797 1.00 95.25 90 SER A CA 1
ATOM 690 C C . SER A 1 90 ? 7.942 4.879 -11.254 1.00 95.25 90 SER A C 1
ATOM 692 O O . SER A 1 90 ? 6.887 4.812 -11.882 1.00 95.25 90 SER A O 1
ATOM 694 N N . GLU A 1 91 ? 8.567 6.027 -11.016 1.00 90.44 91 GLU A N 1
ATOM 695 C CA . GLU A 1 91 ? 8.167 7.295 -11.621 1.00 90.44 91 GLU A CA 1
ATOM 696 C C . GLU A 1 91 ? 8.613 7.320 -13.088 1.00 90.44 91 GLU A C 1
ATOM 698 O O . GLU A 1 91 ? 9.776 7.568 -13.407 1.00 90.44 91 GLU A O 1
ATOM 703 N N . ILE A 1 92 ? 7.683 7.025 -13.990 1.00 93.50 92 ILE A N 1
ATOM 704 C CA . ILE A 1 92 ? 7.878 7.117 -15.438 1.00 93.50 92 ILE A CA 1
ATOM 705 C C . ILE A 1 92 ? 6.729 7.909 -16.054 1.00 93.50 92 ILE A C 1
ATOM 707 O O . ILE A 1 92 ? 5.646 8.002 -15.479 1.00 93.50 92 ILE A O 1
ATOM 711 N N . ASP A 1 93 ? 6.960 8.454 -17.244 1.00 93.19 93 ASP A N 1
ATOM 712 C CA . ASP A 1 93 ? 5.936 9.162 -18.011 1.00 93.19 93 ASP A CA 1
ATOM 713 C C . ASP A 1 93 ? 4.978 8.154 -18.671 1.00 93.19 93 ASP A C 1
ATOM 715 O O . ASP A 1 93 ? 5.100 7.813 -19.848 1.00 93.19 93 ASP A O 1
ATOM 719 N N . ALA A 1 94 ? 4.070 7.598 -17.868 1.00 94.81 94 ALA A N 1
ATOM 720 C CA . ALA A 1 94 ? 3.039 6.664 -18.305 1.00 94.81 94 ALA A CA 1
ATOM 721 C C . ALA A 1 94 ? 1.757 6.796 -17.467 1.00 94.81 94 ALA A C 1
ATOM 723 O O . ALA A 1 94 ? 1.790 7.199 -16.302 1.00 94.81 94 ALA A O 1
ATOM 724 N N . GLU A 1 95 ? 0.627 6.383 -18.049 1.00 95.38 95 GLU A N 1
ATOM 725 C CA . GLU A 1 95 ? -0.662 6.269 -17.346 1.00 95.38 95 GLU A CA 1
ATOM 726 C C . GLU A 1 95 ? -0.618 5.203 -16.243 1.00 95.38 95 GLU A C 1
ATOM 728 O O . GLU A 1 95 ? -1.197 5.366 -15.172 1.00 95.38 95 GLU A O 1
ATOM 733 N N . TRP A 1 96 ? 0.085 4.102 -16.509 1.00 96.62 96 TRP A N 1
ATOM 734 C CA . TRP A 1 96 ? 0.198 2.960 -15.613 1.00 96.62 96 TRP A CA 1
ATOM 735 C C . TRP A 1 96 ? 1.656 2.766 -15.224 1.00 96.62 96 TRP A C 1
ATOM 737 O O . TRP A 1 96 ? 2.513 2.513 -16.071 1.00 96.62 96 TRP A O 1
ATOM 747 N N . LEU A 1 97 ? 1.928 2.901 -13.931 1.00 96.94 97 LEU A N 1
ATOM 748 C CA . LEU A 1 97 ? 3.263 2.844 -13.359 1.00 96.94 97 LEU A CA 1
ATOM 749 C C . LEU A 1 97 ? 3.535 1.422 -12.859 1.00 96.94 97 LEU A C 1
ATOM 751 O O . LEU A 1 97 ? 2.810 0.943 -11.979 1.00 96.94 97 LEU A O 1
ATOM 755 N N . PRO A 1 98 ? 4.547 0.718 -13.387 1.00 96.69 98 PRO A N 1
ATOM 756 C CA . PRO A 1 98 ? 4.821 -0.653 -12.992 1.00 96.69 98 PRO A CA 1
ATOM 757 C C . PRO A 1 98 ? 5.343 -0.721 -11.560 1.00 96.69 98 PRO A C 1
ATOM 759 O O . PRO A 1 98 ? 6.208 0.059 -11.151 1.00 96.69 98 PRO A O 1
ATOM 762 N N . ALA A 1 99 ? 4.842 -1.699 -10.808 1.00 94.88 99 ALA A N 1
ATOM 763 C CA . ALA A 1 99 ? 5.390 -2.043 -9.511 1.00 94.88 99 ALA A CA 1
ATOM 764 C C . ALA A 1 99 ? 6.779 -2.665 -9.676 1.00 94.88 99 ALA A C 1
ATOM 766 O O . ALA A 1 99 ? 7.010 -3.503 -10.550 1.00 94.88 99 ALA A O 1
ATOM 767 N N . VAL A 1 100 ? 7.708 -2.275 -8.809 1.00 93.12 100 VAL A N 1
ATOM 768 C CA . VAL A 1 100 ? 9.118 -2.671 -8.936 1.00 93.12 100 VAL A CA 1
ATOM 769 C C . VAL A 1 100 ? 9.520 -3.783 -7.983 1.00 93.12 100 VAL A C 1
ATOM 771 O O . VAL A 1 100 ? 9.937 -4.861 -8.399 1.00 93.12 100 VAL A O 1
ATOM 774 N N . ARG A 1 101 ? 9.438 -3.509 -6.682 1.00 91.75 101 ARG A N 1
ATOM 775 C CA . ARG A 1 101 ? 10.064 -4.325 -5.632 1.00 91.75 101 ARG A CA 1
ATOM 776 C C . ARG A 1 101 ? 9.102 -4.736 -4.531 1.00 91.75 101 ARG A C 1
ATOM 778 O O . ARG A 1 101 ? 9.420 -5.617 -3.740 1.00 91.75 101 ARG A O 1
ATOM 785 N N . TRP A 1 102 ? 7.952 -4.078 -4.464 1.00 97.50 102 TRP A N 1
ATOM 786 C CA . TRP A 1 102 ? 7.006 -4.260 -3.385 1.00 97.50 102 TRP A CA 1
ATOM 787 C C . TRP A 1 102 ? 5.589 -4.042 -3.890 1.00 97.50 102 TRP A C 1
ATOM 789 O O . TRP A 1 102 ? 5.303 -3.055 -4.569 1.00 97.50 102 TRP A O 1
ATOM 799 N N . ALA A 1 103 ? 4.720 -4.970 -3.520 1.00 97.62 103 ALA A N 1
ATOM 800 C CA . ALA A 1 103 ? 3.285 -4.835 -3.615 1.00 97.62 103 ALA A C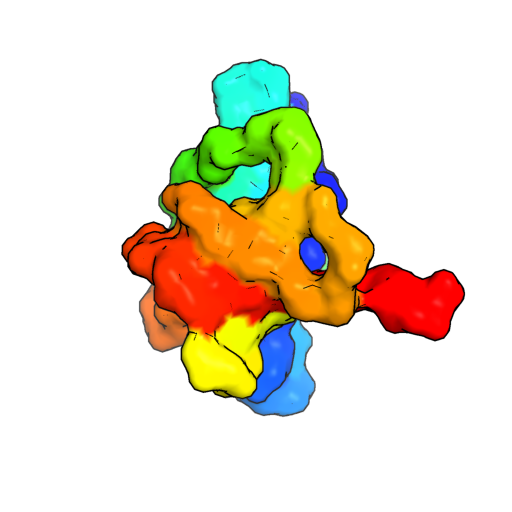A 1
ATOM 801 C C . ALA A 1 103 ? 2.660 -5.515 -2.396 1.00 97.62 103 ALA A C 1
ATOM 803 O O . ALA A 1 103 ? 3.216 -6.473 -1.849 1.00 97.62 103 ALA A O 1
ATOM 804 N N . ALA A 1 104 ? 1.502 -5.030 -1.980 1.00 97.50 104 ALA A N 1
ATOM 805 C CA . ALA A 1 104 ? 0.725 -5.616 -0.907 1.00 97.50 104 ALA A CA 1
ATOM 806 C C . ALA A 1 104 ? -0.755 -5.638 -1.267 1.00 97.50 104 ALA A C 1
ATOM 808 O O . ALA A 1 104 ? -1.237 -4.806 -2.037 1.00 97.50 104 ALA A O 1
ATOM 809 N N . ASN A 1 105 ? -1.460 -6.603 -0.687 1.00 96.75 105 ASN A N 1
ATOM 810 C CA . ASN A 1 105 ? -2.896 -6.752 -0.812 1.00 96.75 105 ASN A CA 1
ATOM 811 C C . ASN A 1 105 ? -3.553 -6.730 0.567 1.00 96.75 105 ASN A C 1
ATOM 813 O O . ASN A 1 105 ? -3.089 -7.407 1.490 1.00 96.75 105 ASN A O 1
ATOM 817 N N . VAL A 1 106 ? -4.663 -6.005 0.673 1.00 96.06 106 VAL A N 1
ATOM 818 C CA . VAL A 1 106 ? -5.556 -6.060 1.832 1.00 96.06 106 VAL A CA 1
ATOM 819 C C . VAL A 1 106 ? -6.602 -7.155 1.629 1.00 96.06 106 VAL A C 1
ATOM 821 O O . VAL A 1 106 ? -7.330 -7.162 0.638 1.00 96.06 106 VAL A O 1
ATOM 824 N N . ASP A 1 107 ? -6.700 -8.075 2.581 1.00 93.81 107 ASP A N 1
ATOM 825 C CA . ASP A 1 107 ? -7.830 -8.992 2.687 1.00 93.81 107 ASP A CA 1
ATOM 826 C C . ASP A 1 107 ? -8.962 -8.289 3.443 1.00 93.81 107 ASP A C 1
ATOM 828 O O . ASP A 1 107 ? -8.861 -7.982 4.631 1.00 93.81 107 ASP A O 1
ATOM 832 N N . LEU A 1 108 ? -10.055 -8.007 2.737 1.00 90.50 108 LEU A N 1
ATOM 833 C CA . LEU A 1 108 ? -11.193 -7.267 3.280 1.00 90.50 108 LEU A CA 1
ATOM 834 C C . LEU A 1 108 ? -12.030 -8.077 4.275 1.00 90.50 108 LEU A C 1
ATOM 836 O O . LEU A 1 108 ? -12.780 -7.489 5.056 1.00 90.50 108 LEU A O 1
ATOM 840 N N . SER A 1 109 ? -11.929 -9.407 4.247 1.00 89.31 109 SER A N 1
ATOM 841 C CA . SER A 1 109 ? -12.674 -10.280 5.155 1.00 89.31 109 SER A CA 1
ATOM 842 C C . SER A 1 109 ? -12.071 -10.280 6.558 1.00 89.31 109 SER A C 1
ATOM 844 O O . SER A 1 109 ? -12.803 -10.265 7.550 1.00 89.31 109 SER A O 1
ATOM 846 N N . THR A 1 110 ? -10.743 -10.230 6.639 1.00 90.88 110 THR A N 1
ATOM 847 C CA . THR A 1 110 ? -9.978 -10.245 7.891 1.00 90.88 110 THR A CA 1
ATOM 848 C C . THR A 1 110 ? -9.519 -8.851 8.316 1.00 90.88 110 THR A C 1
ATOM 850 O O . THR A 1 110 ? -9.264 -8.631 9.498 1.00 90.88 110 THR A O 1
ATOM 853 N N . GLY A 1 111 ? -9.428 -7.901 7.381 1.00 92.62 111 GLY A N 1
ATOM 854 C CA . GLY A 1 111 ? -8.840 -6.581 7.614 1.00 92.62 111 GLY A CA 1
ATOM 855 C C . GLY A 1 111 ? -7.314 -6.615 7.728 1.00 92.62 111 GLY A C 1
ATOM 856 O O . GLY A 1 111 ? -6.743 -5.726 8.357 1.00 92.62 111 GLY A O 1
ATOM 857 N N . THR A 1 112 ? -6.667 -7.635 7.158 1.00 95.69 112 THR A N 1
ATOM 858 C CA . THR A 1 112 ? -5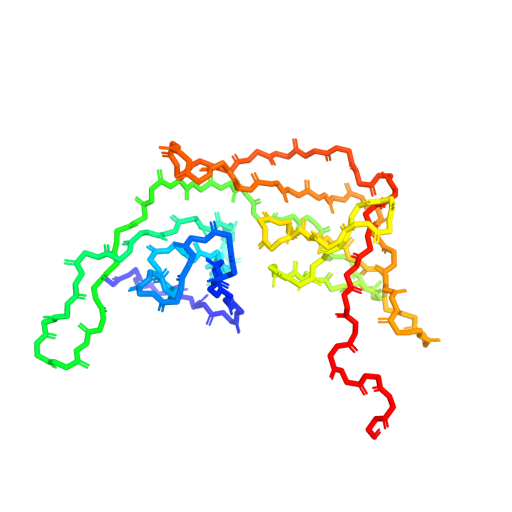.212 -7.836 7.233 1.00 95.69 112 THR A CA 1
ATOM 859 C C . THR A 1 112 ? -4.516 -7.454 5.935 1.00 95.69 112 THR A C 1
ATOM 861 O O . THR A 1 112 ? -5.101 -7.562 4.856 1.00 95.69 112 THR A O 1
ATOM 864 N N . ILE A 1 113 ? -3.247 -7.069 6.013 1.00 97.25 113 ILE A N 1
ATOM 865 C CA . ILE A 1 113 ? -2.392 -6.755 4.869 1.00 97.25 113 ILE A CA 1
ATOM 866 C C . ILE A 1 113 ? -1.269 -7.780 4.742 1.00 97.25 113 ILE A C 1
ATOM 868 O O . ILE A 1 113 ? -0.636 -8.184 5.711 1.00 97.25 113 ILE A O 1
ATOM 872 N N . SER A 1 114 ? -0.998 -8.198 3.510 1.00 97.25 114 SER A N 1
ATOM 873 C CA . SER A 1 114 ? 0.097 -9.119 3.209 1.00 97.25 114 SER A CA 1
ATOM 874 C C . SER A 1 114 ? 0.865 -8.666 1.979 1.00 97.25 114 SER A C 1
ATOM 876 O O . SER A 1 114 ? 0.294 -8.102 1.043 1.00 97.25 114 SER A O 1
ATOM 878 N N . THR A 1 115 ? 2.175 -8.900 1.982 1.00 97.19 115 THR A N 1
ATOM 879 C CA . THR A 1 115 ? 3.011 -8.654 0.809 1.00 97.19 115 THR A CA 1
ATOM 880 C C . THR A 1 115 ? 2.757 -9.721 -0.249 1.00 97.19 115 THR A C 1
ATOM 882 O O . THR A 1 115 ? 2.570 -10.901 0.051 1.00 97.19 115 THR A O 1
ATOM 885 N N . ILE A 1 116 ? 2.752 -9.300 -1.509 1.00 97.12 116 ILE A N 1
ATOM 886 C CA . ILE A 1 116 ? 2.564 -10.171 -2.668 1.00 97.12 116 ILE A CA 1
ATOM 887 C C . ILE A 1 116 ? 3.701 -9.964 -3.670 1.00 97.12 116 ILE A C 1
ATOM 889 O O . ILE A 1 116 ? 4.520 -9.052 -3.546 1.00 97.12 116 ILE A O 1
ATOM 893 N N . ASN A 1 117 ? 3.749 -10.808 -4.699 1.00 96.25 117 ASN A N 1
ATOM 894 C CA . ASN A 1 117 ? 4.670 -10.597 -5.808 1.00 96.25 117 ASN A CA 1
ATOM 895 C C . ASN A 1 117 ? 4.263 -9.341 -6.602 1.00 96.25 117 ASN A C 1
ATOM 897 O O . ASN A 1 117 ? 3.127 -9.243 -7.058 1.00 96.25 117 ASN A O 1
ATOM 901 N N . ALA A 1 118 ? 5.199 -8.409 -6.791 1.00 9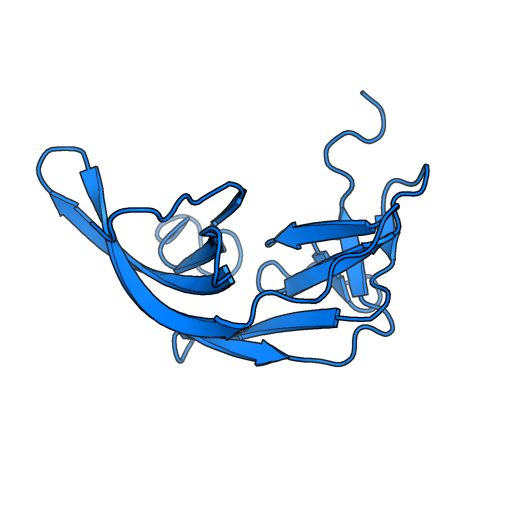6.69 118 ALA A N 1
ATOM 902 C CA . ALA A 1 118 ? 4.977 -7.173 -7.543 1.00 96.69 118 ALA A CA 1
ATOM 903 C C . ALA A 1 118 ? 4.833 -7.392 -9.062 1.00 96.69 118 ALA A C 1
ATOM 905 O O . ALA A 1 118 ? 4.353 -6.516 -9.776 1.00 96.69 118 ALA A O 1
ATOM 906 N N . LYS A 1 119 ? 5.239 -8.555 -9.586 1.00 96.25 119 LYS A N 1
ATOM 907 C CA . LYS A 1 119 ? 5.193 -8.842 -11.021 1.00 96.25 119 LYS A CA 1
ATOM 908 C C . LYS A 1 119 ? 3.764 -8.738 -11.562 1.00 96.25 119 LYS A C 1
ATOM 910 O O . LYS A 1 119 ? 2.875 -9.469 -11.135 1.00 96.25 119 LYS A O 1
ATOM 915 N N . GLY A 1 120 ? 3.592 -7.884 -12.570 1.00 95.06 120 GLY A N 1
ATOM 916 C CA . GLY A 1 120 ? 2.306 -7.654 -13.231 1.00 95.06 120 GLY A CA 1
ATOM 917 C C . GLY A 1 120 ? 1.378 -6.706 -12.472 1.00 95.06 120 GLY A C 1
ATOM 918 O O . GLY A 1 120 ? 0.259 -6.496 -12.934 1.00 95.06 120 GLY A O 1
ATOM 919 N N . VAL A 1 121 ? 1.819 -6.149 -11.338 1.00 97.94 121 VAL A N 1
ATOM 920 C CA . VAL A 1 121 ? 1.121 -5.065 -10.645 1.00 97.94 121 VAL A CA 1
ATOM 921 C C . VAL A 1 121 ? 1.531 -3.733 -11.267 1.00 97.94 121 VAL A C 1
ATOM 923 O O . VAL A 1 121 ? 2.714 -3.479 -11.486 1.00 97.94 121 VAL A O 1
ATOM 926 N N . GLU A 1 122 ? 0.554 -2.879 -11.538 1.00 97.50 122 GLU A N 1
ATOM 927 C CA . GLU A 1 122 ? 0.752 -1.511 -12.015 1.00 97.50 122 GLU A CA 1
ATOM 928 C C . GLU A 1 122 ? -0.233 -0.596 -11.287 1.00 97.50 122 GLU A C 1
ATOM 930 O O . GLU A 1 122 ? -1.370 -1.000 -11.042 1.00 97.50 122 GLU A O 1
ATOM 935 N N . CYS A 1 123 ? 0.165 0.627 -10.952 1.00 96.25 123 CYS A N 1
ATOM 936 C CA . CYS A 1 123 ? -0.725 1.599 -10.322 1.00 96.25 123 CYS A CA 1
ATOM 937 C C . CYS A 1 123 ? -0.994 2.786 -11.236 1.00 96.25 123 CYS A C 1
ATOM 939 O O . CYS A 1 123 ? -0.163 3.149 -12.066 1.00 96.25 123 CYS A O 1
ATOM 941 N N . LEU A 1 124 ? -2.181 3.362 -11.095 1.00 94.81 124 LEU A N 1
ATOM 942 C CA . LEU A 1 124 ? -2.615 4.498 -11.888 1.00 94.81 124 LEU A CA 1
ATOM 943 C C . LEU A 1 124 ? -1.796 5.736 -11.510 1.00 94.81 124 LEU A C 1
ATOM 945 O O . LEU A 1 124 ? -1.659 6.074 -10.330 1.00 94.81 124 LEU A O 1
ATOM 949 N N . ASN A 1 125 ? -1.282 6.423 -12.523 1.00 93.94 125 ASN A N 1
ATOM 950 C CA . ASN A 1 125 ? -0.802 7.787 -12.411 1.00 93.94 125 ASN A CA 1
ATOM 951 C C . ASN A 1 125 ? -2.009 8.733 -12.482 1.00 93.94 125 ASN A C 1
ATOM 953 O O . ASN A 1 125 ? -2.486 9.062 -13.565 1.00 93.94 125 ASN A O 1
ATOM 957 N N . GLU A 1 126 ? -2.523 9.157 -11.327 1.00 86.75 126 GLU A N 1
ATOM 958 C CA . GLU A 1 126 ? -3.737 9.987 -11.243 1.00 86.75 126 GLU A CA 1
ATOM 959 C C . GLU A 1 126 ? -3.580 11.381 -11.884 1.00 86.75 126 GLU A C 1
ATOM 961 O O . GLU A 1 126 ? -4.579 12.045 -12.149 1.00 86.75 126 GLU A O 1
ATOM 966 N N . GLY A 1 127 ? -2.345 11.817 -12.162 1.00 87.56 127 GLY A N 1
ATOM 967 C CA . GLY A 1 127 ? -2.048 13.059 -12.881 1.00 87.56 127 GLY A CA 1
ATOM 968 C C . GLY A 1 127 ? -1.865 12.895 -14.393 1.00 87.56 127 GLY A C 1
ATOM 969 O O . GLY A 1 127 ? -1.579 13.877 -15.073 1.00 87.56 127 GLY A O 1
ATOM 970 N N . TRP A 1 128 ? -1.983 11.682 -14.938 1.00 89.56 128 TRP A N 1
ATOM 971 C CA . TRP A 1 128 ? -1.761 11.443 -16.363 1.00 89.56 128 TRP A CA 1
ATOM 972 C C . TRP A 1 128 ? -2.784 12.177 -17.241 1.00 89.56 128 TRP A C 1
ATOM 974 O O . TRP A 1 128 ? -3.992 12.016 -17.076 1.00 89.56 128 TRP A O 1
ATOM 984 N N . GLY A 1 129 ? -2.292 12.940 -18.222 1.00 85.44 129 GLY A N 1
ATOM 985 C CA . GLY A 1 129 ? -3.126 13.629 -19.212 1.00 85.44 129 GLY A CA 1
ATOM 986 C C . GLY A 1 129 ? -3.782 14.934 -18.740 1.00 85.44 129 GLY A C 1
ATOM 987 O O . GLY A 1 129 ? -4.648 15.442 -19.456 1.00 85.44 129 GLY A O 1
ATOM 988 N N . ILE A 1 130 ? -3.390 15.458 -17.571 1.00 79.00 130 ILE A N 1
ATOM 989 C CA . ILE A 1 130 ? -3.787 16.783 -17.053 1.00 79.00 130 ILE A CA 1
ATOM 990 C C . ILE A 1 130 ? -2.748 17.841 -17.435 1.00 79.00 130 ILE A C 1
ATOM 992 O O . ILE A 1 130 ? -1.537 17.533 -17.377 1.00 79.00 130 ILE A O 1
#

pLDDT: mean 90.08, std 8.87, range [47.09, 97.94]